Protein AF-J9C222-F1 (afdb_monomer_lite)

Foldseek 3Di:
DLCCLVVQDVDNPPVSSVVSLVPHPNVDDCVPDPPPDDQWDWDWDADPVRDIDIDIHHNDDPDDWDWDWDDDPQWIWIDTVVQQWIWIAGNVVRDIDIDHHDFDPDDSSCVVVVVVVVVVVCVPDPDNVPPPPDDDD

Structure (mmCIF, N/CA/C/O backbone):
data_AF-J9C222-F1
#
_entry.id   AF-J9C222-F1
#
loop_
_atom_site.group_PDB
_atom_site.id
_atom_site.type_symbol
_atom_site.label_atom_id
_atom_site.label_alt_id
_atom_site.label_comp_id
_atom_site.label_asym_id
_atom_site.label_entity_id
_atom_site.label_seq_id
_atom_site.pdbx_PDB_ins_code
_atom_site.Cartn_x
_atom_site.Cartn_y
_atom_site.Cartn_z
_atom_site.occupancy
_atom_site.B_iso_or_equiv
_atom_site.auth_seq_id
_atom_site.auth_comp_id
_atom_site.auth_asym_id
_atom_site.auth_atom_id
_atom_site.pdbx_PDB_model_num
ATOM 1 N N . MET A 1 1 ? 24.509 1.680 -9.969 1.00 52.19 1 MET A N 1
ATOM 2 C CA . MET A 1 1 ? 23.381 1.405 -10.877 1.00 52.19 1 MET A CA 1
ATOM 3 C C . MET A 1 1 ? 22.336 0.678 -10.052 1.00 52.19 1 MET A C 1
ATOM 5 O O . MET A 1 1 ? 22.665 -0.289 -9.384 1.00 52.19 1 MET A O 1
ATOM 9 N N . ASP A 1 2 ? 21.134 1.211 -10.018 1.00 63.94 2 ASP A N 1
ATOM 10 C CA . ASP A 1 2 ? 19.956 0.860 -9.214 1.00 63.94 2 ASP A CA 1
ATOM 11 C C . ASP A 1 2 ? 19.254 -0.453 -9.626 1.00 63.94 2 ASP A C 1
ATOM 13 O O . ASP A 1 2 ? 18.142 -0.732 -9.198 1.00 63.94 2 ASP A O 1
ATOM 17 N N . GLY A 1 3 ? 19.915 -1.306 -10.417 1.00 73.25 3 GLY A N 1
ATOM 18 C CA . GLY A 1 3 ? 19.448 -2.661 -10.739 1.00 73.25 3 GLY A CA 1
ATOM 19 C C . GLY A 1 3 ? 18.336 -2.743 -11.792 1.00 73.25 3 GLY A C 1
ATOM 20 O O . GLY A 1 3 ? 18.165 -3.800 -12.389 1.00 73.25 3 GLY A O 1
ATOM 21 N N . PHE A 1 4 ? 17.651 -1.643 -12.113 1.00 81.50 4 PHE A N 1
ATOM 22 C CA . PHE A 1 4 ? 16.553 -1.625 -13.092 1.00 81.50 4 PHE A CA 1
ATOM 23 C C . PHE A 1 4 ? 16.938 -2.098 -14.498 1.00 81.50 4 PHE A C 1
ATOM 25 O O . PHE A 1 4 ? 16.095 -2.609 -15.226 1.00 81.50 4 PHE A O 1
ATOM 32 N N . VAL A 1 5 ? 18.214 -1.997 -14.878 1.00 88.50 5 VAL A N 1
ATOM 33 C CA . VAL A 1 5 ? 18.709 -2.514 -16.165 1.00 88.50 5 VAL A CA 1
ATOM 34 C C . VAL A 1 5 ? 18.443 -4.017 -16.340 1.00 88.50 5 VAL A C 1
ATOM 36 O O . VAL A 1 5 ? 18.181 -4.462 -17.456 1.00 88.50 5 VAL A O 1
ATOM 39 N N . TYR A 1 6 ? 18.401 -4.780 -15.242 1.00 89.69 6 TYR A N 1
ATOM 40 C CA . TYR A 1 6 ? 18.097 -6.211 -15.267 1.00 89.69 6 TYR A CA 1
ATOM 41 C C . TYR A 1 6 ? 16.629 -6.515 -15.576 1.00 89.69 6 TYR A C 1
ATOM 43 O O . TYR A 1 6 ? 16.326 -7.616 -16.026 1.00 89.69 6 TYR A O 1
ATOM 51 N N . ALA A 1 7 ? 15.721 -5.548 -15.392 1.00 89.81 7 ALA A N 1
ATOM 52 C CA . ALA A 1 7 ? 14.343 -5.685 -15.855 1.00 89.81 7 ALA A CA 1
ATOM 53 C C . ALA A 1 7 ? 14.258 -5.639 -17.389 1.00 89.81 7 ALA A C 1
ATOM 55 O O . ALA A 1 7 ? 13.348 -6.220 -17.966 1.00 89.81 7 ALA A O 1
ATOM 56 N N . VAL A 1 8 ? 15.210 -4.968 -18.050 1.00 92.06 8 VAL A N 1
ATOM 57 C CA . VAL A 1 8 ? 15.247 -4.812 -19.511 1.00 92.06 8 VAL A CA 1
ATOM 58 C C . VAL A 1 8 ? 16.017 -5.954 -20.178 1.00 92.06 8 VAL A C 1
ATOM 60 O O . VAL A 1 8 ? 15.603 -6.459 -21.223 1.00 92.06 8 VAL A O 1
ATOM 63 N N . SER A 1 9 ? 17.149 -6.362 -19.597 1.00 91.81 9 SER A N 1
ATOM 64 C CA . SER A 1 9 ? 18.003 -7.418 -20.144 1.00 91.81 9 SER A CA 1
ATOM 65 C C . SER A 1 9 ? 18.839 -8.092 -19.055 1.00 91.81 9 SER A C 1
ATOM 67 O O . SER A 1 9 ? 19.433 -7.419 -18.217 1.00 91.81 9 SER A O 1
ATOM 69 N N . ALA A 1 10 ? 18.952 -9.423 -19.111 1.00 91.44 10 ALA A N 1
ATOM 70 C CA . ALA A 1 10 ? 19.891 -10.176 -18.273 1.00 91.44 10 ALA A CA 1
ATOM 71 C C . ALA A 1 10 ? 21.360 -9.887 -18.641 1.00 91.44 10 ALA A C 1
ATOM 73 O O . ALA A 1 10 ? 22.228 -9.885 -17.771 1.00 91.44 10 ALA A O 1
ATOM 74 N N . ASP A 1 11 ? 21.627 -9.616 -19.924 1.00 92.69 11 ASP A N 1
ATOM 75 C CA . ASP A 1 11 ? 22.908 -9.095 -20.404 1.00 92.69 11 ASP A CA 1
ATOM 76 C C . ASP A 1 11 ? 22.855 -7.565 -20.397 1.00 92.69 11 ASP A C 1
ATOM 78 O O . ASP A 1 11 ? 22.132 -6.948 -21.183 1.00 92.69 11 ASP A O 1
ATOM 82 N N . ILE A 1 12 ? 23.615 -6.964 -19.486 1.00 92.25 12 ILE A N 1
ATOM 83 C CA . ILE A 1 12 ? 23.615 -5.521 -19.235 1.00 92.25 12 ILE A CA 1
ATOM 84 C C . ILE A 1 12 ? 24.651 -4.761 -20.075 1.00 92.25 12 ILE A C 1
ATOM 86 O O . ILE A 1 12 ? 24.914 -3.586 -19.802 1.00 92.25 12 ILE A O 1
ATOM 90 N N . SER A 1 13 ? 25.258 -5.405 -21.082 1.00 94.38 13 SER A N 1
ATOM 91 C CA . SER A 1 13 ? 26.060 -4.695 -22.083 1.00 94.38 13 SER A CA 1
ATOM 92 C C . SER A 1 13 ? 25.214 -3.621 -22.767 1.00 94.38 13 SER A C 1
ATOM 94 O O . SER A 1 13 ? 24.013 -3.786 -23.004 1.00 94.38 13 SER A O 1
ATOM 96 N N . ARG A 1 14 ? 25.841 -2.482 -23.075 1.00 94.12 14 ARG A N 1
ATOM 97 C CA . ARG A 1 14 ? 25.151 -1.331 -23.670 1.00 94.12 14 ARG A CA 1
ATOM 98 C C . ARG A 1 14 ? 24.433 -1.731 -24.955 1.00 94.12 14 ARG A C 1
ATOM 100 O O . ARG A 1 14 ? 23.297 -1.314 -25.162 1.00 94.12 14 ARG A O 1
ATOM 107 N N . GLU A 1 15 ? 25.088 -2.533 -25.789 1.00 96.19 15 GLU A N 1
ATOM 108 C CA . GLU A 1 15 ? 24.539 -3.025 -27.047 1.00 96.19 15 GLU A CA 1
ATOM 109 C C . GLU A 1 15 ? 23.250 -3.817 -26.812 1.00 96.19 15 GLU A C 1
ATOM 111 O O . GLU A 1 15 ? 22.240 -3.542 -27.458 1.00 96.19 15 GLU A O 1
ATOM 116 N N . LYS A 1 16 ? 23.243 -4.743 -25.843 1.00 94.81 16 LYS A N 1
ATOM 117 C CA . LYS A 1 16 ? 22.072 -5.582 -25.562 1.00 94.81 16 LYS A CA 1
ATOM 118 C C . LYS A 1 16 ? 20.929 -4.827 -24.916 1.00 94.81 16 LYS A C 1
ATOM 120 O O . LYS A 1 16 ? 19.775 -5.054 -25.273 1.00 94.81 16 LYS A O 1
ATOM 125 N N . VAL A 1 17 ? 21.226 -3.899 -24.013 1.00 95.12 17 VAL A N 1
ATOM 126 C CA . VAL A 1 17 ? 20.195 -3.043 -23.418 1.00 95.12 17 VAL A CA 1
ATOM 127 C C . VAL A 1 17 ? 19.541 -2.173 -24.491 1.00 95.12 17 VAL A C 1
ATOM 129 O O . VAL A 1 17 ? 18.316 -2.105 -24.538 1.00 95.12 17 VAL A O 1
ATOM 132 N N . LEU A 1 18 ? 20.322 -1.554 -25.383 1.00 95.38 18 LEU A N 1
ATOM 133 C CA . LEU A 1 18 ? 19.775 -0.741 -26.474 1.00 95.38 18 LEU A CA 1
ATOM 134 C C . LEU A 1 18 ? 18.946 -1.578 -27.453 1.00 95.38 18 LEU A C 1
ATOM 136 O O . LEU A 1 18 ? 17.839 -1.169 -27.781 1.00 95.38 18 LEU A O 1
ATOM 140 N N . GLU A 1 19 ? 19.418 -2.769 -27.832 1.00 95.81 19 GLU A N 1
ATOM 141 C CA . GLU A 1 19 ? 18.658 -3.712 -28.666 1.00 95.81 19 GLU A CA 1
ATOM 142 C C . GLU A 1 19 ? 17.286 -4.039 -28.038 1.00 95.81 19 GLU A C 1
ATOM 144 O O . GLU A 1 19 ? 16.257 -4.027 -28.717 1.00 95.81 19 GLU A O 1
ATOM 149 N N . LYS A 1 20 ? 17.245 -4.288 -26.719 1.00 95.12 20 LYS A N 1
ATOM 150 C CA . LYS A 1 20 ? 16.002 -4.582 -25.983 1.00 95.12 20 LYS A CA 1
ATOM 151 C C . LYS A 1 20 ? 15.097 -3.373 -25.795 1.00 95.12 20 LYS A C 1
ATOM 153 O O . LYS A 1 20 ? 13.881 -3.548 -25.751 1.00 95.12 20 LYS A O 1
ATOM 158 N N . LEU A 1 21 ? 15.650 -2.171 -25.688 1.00 94.06 21 LEU A N 1
ATOM 159 C CA . LEU A 1 21 ? 14.849 -0.950 -25.677 1.00 94.06 21 LEU A CA 1
ATOM 160 C C . LEU A 1 21 ? 14.250 -0.685 -27.063 1.00 94.06 21 LEU A C 1
ATOM 162 O O . LEU A 1 21 ? 13.070 -0.374 -27.160 1.00 94.06 21 LEU A O 1
ATOM 166 N N . GLU A 1 22 ? 15.024 -0.850 -28.134 1.00 95.31 22 GLU A N 1
ATOM 167 C CA . GLU A 1 22 ? 14.580 -0.539 -29.495 1.00 95.31 22 GLU A CA 1
ATOM 168 C C . GLU A 1 22 ? 13.523 -1.520 -30.018 1.00 95.31 22 GLU A C 1
ATOM 170 O O . GLU A 1 22 ? 12.548 -1.110 -30.649 1.00 95.31 22 GLU A O 1
ATOM 175 N N . HIS A 1 23 ? 13.695 -2.816 -29.749 1.00 93.94 23 HIS A N 1
ATOM 176 C CA . HIS A 1 23 ? 12.849 -3.865 -30.328 1.00 93.94 23 HIS A CA 1
ATOM 177 C C . HIS A 1 23 ? 11.977 -4.603 -29.308 1.00 93.94 23 HIS A C 1
ATOM 179 O O . HIS A 1 23 ? 11.130 -5.412 -29.687 1.00 93.94 23 HIS A O 1
ATOM 185 N N . GLY A 1 24 ? 12.190 -4.367 -28.014 1.00 90.50 24 GLY A N 1
ATOM 186 C CA . GLY A 1 24 ? 11.430 -4.995 -26.940 1.00 90.50 24 GLY A CA 1
ATOM 187 C C . GLY A 1 24 ? 10.292 -4.122 -26.405 1.00 90.50 24 GLY A C 1
ATOM 188 O O . GLY A 1 24 ? 10.088 -2.986 -26.835 1.00 90.50 24 GLY A O 1
ATOM 189 N N . PRO A 1 25 ? 9.539 -4.633 -25.417 1.00 89.25 25 PRO A N 1
ATOM 190 C CA . PRO A 1 25 ? 8.418 -3.901 -24.833 1.00 89.25 25 PRO A CA 1
ATOM 191 C C . PRO A 1 25 ? 8.857 -2.680 -24.006 1.00 89.25 25 PRO A C 1
ATOM 193 O O . PRO A 1 25 ? 8.061 -1.768 -23.806 1.00 89.25 25 PRO A O 1
ATOM 196 N N . TYR A 1 26 ? 10.113 -2.638 -23.550 1.00 89.06 26 TYR A N 1
ATOM 197 C CA . TYR A 1 26 ? 10.599 -1.667 -22.564 1.00 89.06 26 TYR A CA 1
ATOM 198 C C . TYR A 1 26 ? 10.950 -0.278 -23.118 1.00 89.06 26 TYR A C 1
ATOM 200 O O . TYR A 1 26 ? 11.066 0.657 -22.332 1.00 89.06 26 TYR A O 1
ATOM 208 N N . GLY A 1 27 ? 11.122 -0.108 -24.435 1.00 89.06 27 GLY A N 1
ATOM 209 C CA . GLY A 1 27 ? 11.349 1.216 -25.042 1.00 89.06 27 GLY A CA 1
ATOM 210 C C . GLY A 1 27 ? 10.128 1.810 -25.742 1.00 89.06 27 GLY A C 1
ATOM 211 O O . GLY A 1 27 ? 10.226 2.870 -26.363 1.00 89.06 27 GLY A O 1
ATOM 212 N N . ARG A 1 28 ? 8.963 1.160 -25.651 1.00 90.12 28 ARG A N 1
ATOM 213 C CA . ARG A 1 28 ? 7.729 1.679 -26.245 1.00 90.12 28 ARG A CA 1
ATOM 214 C C . ARG A 1 28 ? 7.171 2.823 -25.387 1.00 90.12 28 ARG A C 1
ATOM 216 O O . ARG A 1 28 ? 7.135 2.748 -24.162 1.00 90.12 28 ARG A O 1
ATOM 223 N N . CYS A 1 29 ? 6.697 3.893 -26.026 1.00 87.31 29 CYS A N 1
ATOM 224 C CA . CYS A 1 29 ? 6.049 4.999 -25.317 1.00 87.31 29 CYS A CA 1
ATOM 225 C C . CYS A 1 29 ? 4.700 4.540 -24.749 1.00 87.31 29 CYS A C 1
ATOM 227 O O . CYS A 1 29 ? 3.798 4.236 -25.526 1.00 87.31 29 CYS A O 1
ATOM 229 N N . VAL A 1 30 ? 4.531 4.553 -23.423 1.00 83.75 30 VAL A N 1
ATOM 230 C CA . VAL A 1 30 ? 3.306 4.087 -22.739 1.00 83.75 30 VAL A CA 1
ATOM 231 C C . VAL A 1 30 ? 2.021 4.775 -23.221 1.00 83.75 30 VAL A C 1
ATOM 233 O O . VAL A 1 30 ? 0.973 4.145 -23.243 1.00 83.75 30 VAL A O 1
ATOM 236 N N . PHE A 1 31 ? 2.107 6.022 -23.699 1.00 80.81 31 PHE A N 1
ATOM 237 C CA . PHE A 1 31 ? 0.974 6.783 -24.253 1.00 80.81 31 PHE A CA 1
ATOM 238 C C . PHE A 1 31 ? 0.625 6.431 -25.706 1.00 80.81 31 PHE A C 1
ATOM 240 O O . PHE A 1 31 ? -0.377 6.898 -26.237 1.00 80.81 31 PHE A O 1
ATOM 247 N N . ARG A 1 32 ? 1.486 5.669 -26.386 1.00 85.62 32 ARG A N 1
ATOM 248 C CA . ARG A 1 32 ? 1.291 5.199 -27.768 1.00 85.62 32 ARG A CA 1
ATOM 249 C C . ARG A 1 32 ? 1.235 3.674 -27.857 1.00 85.62 32 ARG A C 1
ATOM 251 O O . ARG A 1 32 ? 1.287 3.125 -28.956 1.00 85.62 32 ARG A O 1
ATOM 258 N N . CYS A 1 33 ? 1.193 2.999 -26.714 1.00 85.38 33 CYS A N 1
ATOM 259 C CA . CYS A 1 33 ? 1.001 1.560 -26.633 1.00 85.38 33 CYS A CA 1
ATOM 260 C C . CYS A 1 33 ? -0.477 1.218 -26.485 1.00 85.38 33 CYS A C 1
ATOM 262 O O . CYS A 1 33 ? -1.314 2.070 -26.212 1.00 85.38 33 CYS A O 1
ATOM 264 N N . ASP A 1 34 ? -0.749 -0.069 -26.601 1.00 85.50 34 ASP A N 1
ATOM 265 C CA . ASP A 1 34 ? -1.976 -0.767 -26.237 1.00 85.50 34 ASP A CA 1
ATOM 266 C C . ASP A 1 34 ? -2.166 -0.872 -24.711 1.00 85.50 34 ASP A C 1
ATOM 268 O O . ASP A 1 34 ? -2.677 -1.870 -24.222 1.00 85.50 34 ASP A O 1
ATOM 272 N N . ASN A 1 35 ? -1.726 0.134 -23.945 1.00 82.75 35 ASN A N 1
ATOM 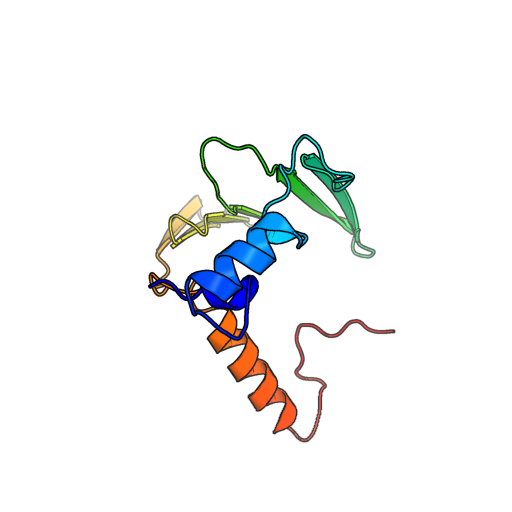273 C CA . ASN A 1 35 ? -1.912 0.135 -22.499 1.00 82.75 35 ASN A CA 1
ATOM 274 C C . ASN A 1 35 ? -3.370 0.480 -22.172 1.00 82.75 35 ASN A C 1
ATOM 276 O O . ASN A 1 35 ? -3.776 1.635 -22.287 1.00 82.75 35 ASN A O 1
ATOM 280 N N . ASP A 1 36 ? -4.136 -0.531 -21.781 1.00 85.56 36 ASP A N 1
ATOM 281 C CA . ASP A 1 36 ? -5.545 -0.451 -21.392 1.00 85.56 36 ASP A CA 1
ATOM 282 C C . ASP A 1 36 ? -5.751 -0.581 -19.872 1.00 85.56 36 ASP A C 1
ATOM 284 O O . ASP A 1 36 ? -6.884 -0.659 -19.392 1.00 85.56 36 ASP A O 1
ATOM 288 N N . VAL A 1 37 ? -4.659 -0.569 -19.101 1.00 88.12 37 VAL A N 1
ATOM 289 C CA . VAL A 1 37 ? -4.705 -0.603 -17.640 1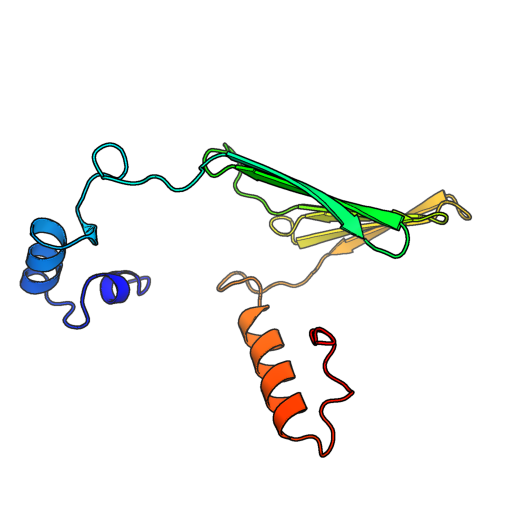.00 88.12 37 VAL A CA 1
ATOM 290 C C . VAL A 1 37 ? -5.270 0.714 -17.114 1.00 88.12 37 VAL A C 1
ATOM 292 O O . VAL A 1 37 ? -4.868 1.799 -17.537 1.00 88.12 37 VAL A O 1
ATOM 295 N N . VAL A 1 38 ? -6.186 0.614 -16.151 1.00 90.56 38 VAL A N 1
ATOM 296 C CA . VAL A 1 38 ? -6.782 1.780 -15.496 1.00 90.56 38 VAL A CA 1
ATOM 297 C C . VAL A 1 38 ? -5.719 2.598 -14.765 1.00 90.56 38 VAL A C 1
ATOM 299 O O . VAL A 1 38 ? -4.934 2.082 -13.972 1.00 90.56 38 VAL A O 1
ATOM 302 N N . ASP A 1 39 ? -5.723 3.900 -15.010 1.00 90.62 39 ASP A N 1
ATOM 303 C CA . ASP A 1 39 ? -4.900 4.869 -14.292 1.00 90.62 39 ASP A CA 1
ATOM 304 C C . ASP A 1 39 ? -5.617 5.421 -13.053 1.00 90.62 39 ASP A C 1
ATOM 306 O O . ASP A 1 39 ? -4.956 5.832 -12.102 1.00 90.62 39 ASP A O 1
ATOM 310 N N . HIS A 1 40 ? -6.952 5.378 -13.035 1.00 93.75 40 HIS A N 1
ATOM 311 C CA . HIS A 1 40 ? -7.803 5.787 -11.925 1.00 93.75 40 HIS A CA 1
ATOM 312 C C . HIS A 1 40 ? -8.841 4.702 -11.647 1.00 93.75 40 HIS A C 1
ATOM 314 O O . HIS A 1 40 ? -9.643 4.354 -12.515 1.00 93.75 40 HIS A O 1
ATOM 320 N N . GLN A 1 41 ? -8.859 4.185 -10.423 1.00 95.75 41 GLN A N 1
ATOM 321 C CA . GLN A 1 41 ? -9.815 3.167 -10.011 1.00 95.75 41 GLN A CA 1
ATOM 322 C C . GLN A 1 41 ? -10.376 3.495 -8.636 1.00 95.75 41 GLN A C 1
ATOM 324 O O . GLN A 1 41 ? -9.632 3.790 -7.703 1.00 95.75 41 GLN A O 1
ATOM 329 N N . VAL A 1 42 ? -11.699 3.415 -8.520 1.00 97.25 42 VAL A N 1
ATOM 330 C CA . VAL A 1 42 ? -12.406 3.491 -7.245 1.00 97.25 42 VAL A CA 1
ATOM 331 C C . VAL A 1 42 ? -13.193 2.202 -7.082 1.00 97.25 42 VAL A C 1
ATOM 333 O O . VAL A 1 42 ? -14.035 1.877 -7.918 1.00 97.25 42 VAL A O 1
ATOM 336 N N . VAL A 1 43 ? -12.909 1.471 -6.011 1.00 97.75 43 VAL A N 1
ATOM 337 C CA . VAL A 1 43 ? -13.603 0.237 -5.639 1.00 97.75 43 VAL A CA 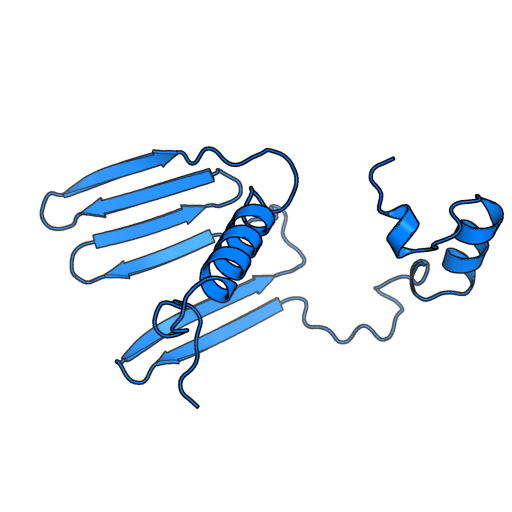1
ATOM 338 C C . VAL A 1 43 ? -14.270 0.460 -4.291 1.00 97.75 43 VAL A C 1
ATOM 340 O O . VAL A 1 43 ? -13.635 0.941 -3.353 1.00 97.75 43 VAL A O 1
ATOM 343 N N . GLN A 1 44 ? -15.547 0.108 -4.191 1.00 97.94 44 GLN A N 1
ATOM 344 C CA . GLN A 1 44 ? -16.276 0.059 -2.928 1.00 97.94 44 GLN A CA 1
ATOM 345 C C . GLN A 1 44 ? -16.725 -1.375 -2.686 1.00 97.94 44 GLN A C 1
ATOM 347 O O . GLN A 1 44 ? -17.227 -2.031 -3.596 1.00 97.94 44 GLN A O 1
ATOM 352 N N . MET A 1 45 ? -16.497 -1.859 -1.472 1.00 97.94 45 MET A N 1
ATOM 353 C CA . MET A 1 45 ? -16.768 -3.230 -1.061 1.00 97.94 45 MET A CA 1
ATOM 354 C C . MET A 1 45 ? -17.583 -3.214 0.226 1.00 97.94 45 MET A C 1
ATOM 356 O O . MET A 1 45 ? -17.306 -2.419 1.126 1.00 97.94 45 MET A O 1
ATOM 360 N N . GLU A 1 46 ? -18.548 -4.118 0.313 1.00 97.81 46 GLU A N 1
ATOM 361 C CA . GLU A 1 46 ? -19.252 -4.475 1.540 1.00 97.81 46 GLU A CA 1
ATOM 362 C C . GLU A 1 46 ? -18.890 -5.926 1.864 1.00 97.81 46 GLU A C 1
ATOM 364 O O . GLU A 1 46 ? -18.954 -6.793 0.994 1.00 97.81 46 GLU A O 1
ATOM 369 N N . PHE A 1 47 ? -18.442 -6.168 3.091 1.00 95.56 47 PHE A N 1
ATOM 370 C CA . PHE A 1 47 ? -18.124 -7.501 3.596 1.00 95.56 47 PHE A CA 1
ATOM 371 C C . PHE A 1 47 ? -19.352 -8.111 4.285 1.00 95.56 47 PHE A C 1
ATOM 373 O O . PHE A 1 47 ? -20.212 -7.381 4.775 1.00 95.56 47 PHE A O 1
ATOM 380 N N . ASP A 1 48 ? -19.405 -9.440 4.421 1.00 96.69 48 ASP A N 1
ATOM 381 C CA . ASP A 1 48 ? -20.530 -10.157 5.056 1.00 96.69 48 ASP A CA 1
ATOM 382 C C . ASP A 1 48 ? -20.824 -9.698 6.495 1.00 96.69 48 ASP A C 1
ATOM 384 O O . ASP A 1 48 ? -21.956 -9.758 6.978 1.00 96.69 48 ASP A O 1
ATOM 388 N N . ASN A 1 49 ? -19.804 -9.195 7.194 1.00 95.62 49 ASN A N 1
ATOM 389 C CA . ASN A 1 49 ? -19.932 -8.613 8.528 1.00 95.62 49 ASN A CA 1
ATOM 390 C C . ASN A 1 49 ? -20.326 -7.120 8.517 1.00 95.62 49 ASN A C 1
ATOM 392 O O . ASN A 1 49 ? -20.190 -6.457 9.545 1.00 95.62 49 ASN A O 1
ATOM 396 N N . GLN A 1 50 ? -20.797 -6.600 7.379 1.00 96.44 50 GLN A N 1
ATOM 397 C CA . GLN A 1 50 ? -21.239 -5.217 7.147 1.00 96.44 50 GLN A CA 1
ATOM 398 C C . GLN A 1 50 ? -20.134 -4.158 7.281 1.00 96.44 50 GLN A C 1
ATOM 400 O O . GLN A 1 50 ? -20.414 -2.958 7.313 1.00 96.44 50 GLN A O 1
ATOM 405 N N . VAL A 1 51 ? -18.862 -4.564 7.348 1.00 97.06 51 VAL A N 1
ATOM 406 C CA . VAL A 1 51 ? -17.756 -3.618 7.187 1.00 97.06 51 VAL A CA 1
ATOM 407 C C . VAL A 1 51 ? -17.749 -3.138 5.740 1.00 97.06 51 VAL A C 1
ATOM 409 O O . VAL A 1 51 ? -17.880 -3.931 4.813 1.00 97.06 51 VAL A O 1
ATOM 412 N N . THR A 1 52 ? -17.560 -1.839 5.538 1.00 98.00 52 THR A N 1
ATOM 413 C CA . THR A 1 52 ? -17.381 -1.255 4.206 1.00 98.00 52 THR A CA 1
ATOM 414 C C . THR A 1 52 ? -15.931 -0.849 4.001 1.00 98.00 52 THR A C 1
ATOM 416 O O . THR A 1 52 ? -15.322 -0.266 4.901 1.00 98.00 52 THR A O 1
ATOM 419 N N . ALA A 1 53 ? -15.392 -1.076 2.807 1.00 97.62 53 ALA A N 1
ATOM 420 C CA . ALA A 1 53 ? -14.081 -0.578 2.412 1.00 97.62 53 ALA A CA 1
ATOM 421 C C . ALA A 1 53 ? -14.166 0.196 1.097 1.00 97.62 53 ALA A C 1
ATOM 423 O O . ALA A 1 53 ? -14.834 -0.222 0.153 1.00 97.62 53 ALA A O 1
ATOM 424 N N . SER A 1 54 ? -13.443 1.311 1.029 1.00 97.88 54 SER A N 1
ATOM 425 C CA . SER A 1 54 ? -13.240 2.079 -0.195 1.00 97.88 54 SER A CA 1
ATOM 426 C C . SER A 1 54 ? -11.757 2.111 -0.531 1.00 97.88 54 SER A C 1
ATOM 428 O O . SER A 1 54 ? -10.947 2.520 0.304 1.00 97.88 54 SER A O 1
ATOM 430 N N . MET A 1 55 ? -11.407 1.727 -1.752 1.00 97.12 55 MET A N 1
ATOM 431 C CA . MET A 1 55 ? -10.055 1.834 -2.281 1.00 97.12 55 MET A CA 1
ATOM 432 C C . MET A 1 55 ? -10.063 2.786 -3.470 1.00 97.12 55 MET A C 1
ATOM 434 O O . MET A 1 55 ? -10.792 2.568 -4.435 1.00 97.12 55 MET A O 1
ATOM 438 N N . THR A 1 56 ? -9.224 3.816 -3.399 1.00 96.25 56 THR A N 1
ATOM 439 C CA . THR A 1 56 ? -8.988 4.751 -4.499 1.00 96.25 56 THR A CA 1
ATOM 440 C C . THR A 1 56 ? -7.529 4.660 -4.907 1.00 96.25 56 THR A C 1
ATOM 442 O O . THR A 1 56 ? -6.638 4.839 -4.080 1.00 96.25 56 THR A O 1
ATOM 445 N N . MET A 1 57 ? -7.293 4.401 -6.186 1.00 96.12 57 MET A N 1
ATOM 446 C CA . MET A 1 57 ? -5.972 4.357 -6.798 1.00 96.12 57 MET A CA 1
ATOM 447 C C . MET A 1 57 ? -5.922 5.371 -7.937 1.00 96.12 57 MET A C 1
ATOM 449 O O . MET A 1 57 ? -6.845 5.438 -8.747 1.00 96.12 57 MET A O 1
ATOM 453 N N . CYS A 1 58 ? -4.840 6.144 -8.000 1.00 94.25 58 CYS A N 1
ATOM 454 C CA . CYS A 1 58 ? -4.548 7.057 -9.096 1.00 94.25 58 CYS A CA 1
ATOM 455 C C . CYS A 1 58 ? -3.051 6.995 -9.417 1.00 94.25 58 CYS A C 1
ATOM 457 O O . CYS A 1 58 ? -2.226 7.209 -8.530 1.00 94.25 58 CYS A O 1
ATOM 459 N N . ALA A 1 59 ? -2.701 6.705 -10.669 1.00 89.94 59 ALA A N 1
ATOM 460 C CA . ALA A 1 59 ? -1.315 6.646 -11.127 1.00 89.94 59 ALA A CA 1
ATOM 461 C C . ALA A 1 59 ? -0.688 8.042 -11.303 1.00 89.94 59 ALA A C 1
ATOM 463 O O . ALA A 1 59 ? 0.527 8.198 -11.184 1.00 89.94 59 ALA A O 1
ATOM 464 N N . PHE A 1 60 ? -1.506 9.060 -11.587 1.00 87.50 60 PHE A N 1
ATOM 465 C CA . PHE A 1 60 ? -1.052 10.408 -11.927 1.00 87.50 60 PHE A CA 1
ATOM 466 C C . PHE A 1 60 ? -1.346 11.405 -10.806 1.00 87.50 60 PHE A C 1
ATOM 468 O O . PHE A 1 60 ? -2.248 12.238 -10.895 1.00 87.50 60 PHE A O 1
ATOM 475 N N . THR A 1 61 ? -0.548 11.344 -9.743 1.00 89.12 61 THR A N 1
ATOM 476 C CA . THR A 1 61 ? -0.628 12.272 -8.610 1.00 89.12 61 THR A CA 1
ATOM 477 C C . THR A 1 61 ? 0.641 13.116 -8.488 1.00 89.12 61 THR A C 1
ATOM 479 O O . THR A 1 61 ? 1.732 12.704 -8.875 1.00 89.12 61 THR A O 1
ATOM 482 N N . ALA A 1 62 ? 0.515 14.323 -7.927 1.00 92.50 62 ALA A N 1
ATOM 483 C CA . ALA A 1 62 ? 1.676 15.166 -7.622 1.00 92.50 62 ALA A CA 1
ATOM 484 C C . ALA A 1 62 ? 2.525 14.593 -6.472 1.00 92.50 62 ALA A C 1
ATOM 486 O O . ALA A 1 62 ? 3.731 14.824 -6.409 1.00 92.50 62 ALA A O 1
ATOM 487 N N . VAL A 1 63 ? 1.885 13.849 -5.566 1.00 90.62 63 VAL A N 1
ATOM 488 C CA . VAL A 1 63 ? 2.513 13.154 -4.441 1.00 90.62 63 VAL A CA 1
ATOM 489 C C . VAL A 1 63 ? 2.131 11.682 -4.541 1.00 90.62 63 VAL A C 1
ATOM 491 O O . VAL A 1 63 ? 0.949 11.342 -4.493 1.00 90.62 63 VAL A O 1
ATOM 494 N N . CYS A 1 64 ? 3.125 10.815 -4.722 1.00 90.31 64 CYS A N 1
ATOM 495 C CA . CYS A 1 64 ? 2.930 9.370 -4.715 1.00 90.31 64 CYS A CA 1
ATOM 496 C C . CYS A 1 64 ? 2.916 8.901 -3.261 1.00 90.31 64 CYS A C 1
ATOM 498 O O . CYS A 1 64 ? 3.976 8.829 -2.643 1.00 90.31 64 CYS A O 1
ATOM 500 N N . GLU A 1 65 ? 1.726 8.650 -2.714 1.00 92.75 65 GLU A N 1
ATOM 501 C CA . GLU A 1 65 ? 1.563 8.181 -1.341 1.00 92.75 65 GLU A CA 1
ATOM 502 C C . GLU A 1 65 ? 0.507 7.081 -1.193 1.00 92.75 65 GLU A C 1
ATOM 504 O O . GLU A 1 65 ? -0.403 6.934 -2.008 1.00 92.75 65 GLU A O 1
ATOM 509 N N . ARG A 1 66 ? 0.644 6.303 -0.122 1.00 94.44 66 ARG A N 1
ATOM 510 C CA . ARG A 1 66 ? -0.261 5.254 0.330 1.00 94.44 66 ARG A CA 1
ATOM 511 C C . ARG A 1 66 ? -0.753 5.634 1.714 1.00 94.44 66 ARG A C 1
ATOM 513 O O . ARG A 1 66 ? 0.006 5.689 2.687 1.00 94.44 66 ARG A O 1
ATOM 520 N N . THR A 1 67 ? -2.049 5.886 1.796 1.00 96.69 67 THR A N 1
ATOM 521 C CA . THR A 1 67 ? -2.727 6.242 3.037 1.00 96.69 67 THR A CA 1
ATOM 522 C C . THR A 1 67 ? -3.787 5.204 3.372 1.00 96.69 67 THR A C 1
ATOM 524 O O . THR A 1 67 ? -4.320 4.524 2.496 1.00 96.69 67 THR A O 1
ATOM 527 N N . ILE A 1 68 ? -4.066 5.051 4.663 1.00 97.62 68 ILE A N 1
ATOM 528 C CA . ILE A 1 68 ? -5.112 4.161 5.162 1.00 97.62 68 ILE A CA 1
ATOM 529 C C . ILE A 1 68 ? -5.872 4.859 6.281 1.00 97.62 68 ILE A C 1
ATOM 531 O O . ILE A 1 68 ? -5.268 5.494 7.142 1.00 97.6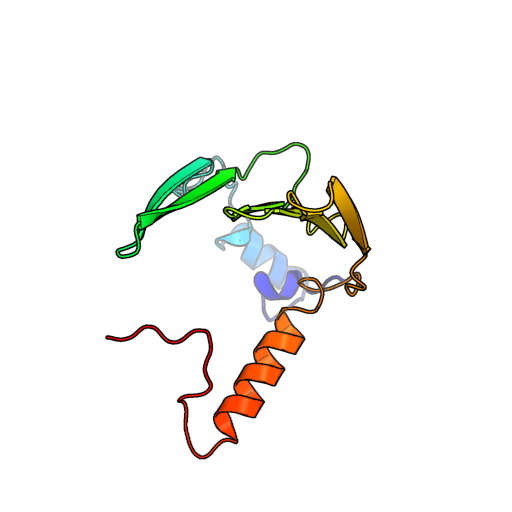2 68 ILE A O 1
ATOM 535 N N . THR A 1 69 ? -7.191 4.707 6.285 1.00 98.31 69 THR A N 1
ATOM 536 C CA . THR A 1 69 ? -8.050 5.192 7.364 1.00 98.31 69 THR A CA 1
ATOM 537 C C . THR A 1 69 ? -8.928 4.045 7.834 1.00 98.31 69 THR A C 1
ATOM 539 O O . THR A 1 69 ? -9.749 3.536 7.076 1.00 98.31 69 THR A O 1
ATOM 542 N N . LEU A 1 70 ? -8.757 3.644 9.090 1.00 98.12 70 LEU A N 1
ATOM 543 C CA . LEU A 1 70 ? -9.583 2.644 9.756 1.00 98.12 70 LEU A CA 1
ATOM 544 C C . LEU A 1 70 ? -10.499 3.360 10.742 1.00 98.12 70 LEU A C 1
ATOM 546 O O . LEU A 1 70 ? -10.030 4.082 11.622 1.00 98.12 70 LEU A O 1
ATOM 550 N N . MET A 1 71 ? -11.805 3.170 10.589 1.00 98.06 71 MET A N 1
ATOM 551 C CA . MET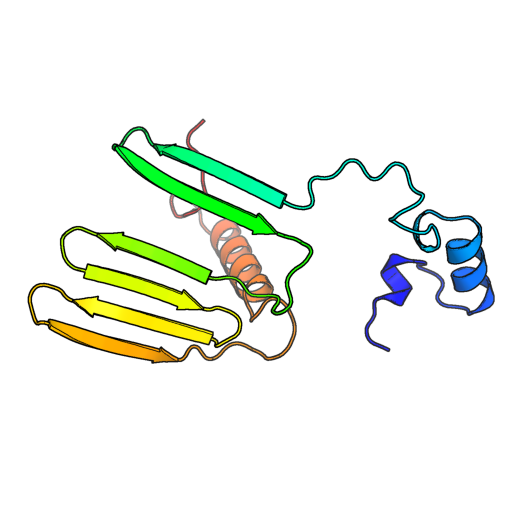 A 1 71 ? -12.823 3.823 11.409 1.00 98.06 71 MET A CA 1
ATOM 552 C C . MET A 1 71 ? -13.549 2.768 12.230 1.00 98.06 71 MET A C 1
ATOM 554 O O . MET A 1 71 ? -14.092 1.811 11.683 1.00 98.06 71 MET A O 1
ATOM 558 N N . GLY A 1 72 ? -13.547 2.941 13.547 1.00 97.25 72 GLY A N 1
ATOM 559 C CA . GLY A 1 72 ? -14.235 2.067 14.482 1.00 97.25 72 GLY A CA 1
ATOM 560 C C . GLY A 1 72 ? -15.164 2.852 15.397 1.00 97.25 72 GLY A C 1
ATOM 561 O O . GLY A 1 72 ? -15.169 4.079 15.441 1.00 97.25 72 GLY A O 1
ATOM 562 N N . THR A 1 73 ? -15.944 2.128 16.192 1.00 97.00 73 THR A N 1
ATOM 563 C CA . THR A 1 73 ? -16.917 2.731 17.116 1.00 97.00 73 THR A CA 1
ATOM 564 C C . THR A 1 73 ? -16.271 3.437 18.312 1.00 97.00 73 THR A C 1
ATOM 566 O O . THR A 1 73 ? -16.922 4.242 18.970 1.00 97.00 73 THR A O 1
ATOM 569 N N . ARG A 1 74 ? -15.003 3.133 18.617 1.00 97.50 74 ARG A N 1
ATOM 570 C CA . ARG A 1 74 ? -14.255 3.683 19.765 1.00 97.50 74 ARG A CA 1
ATOM 571 C C . ARG A 1 74 ? -13.065 4.548 19.371 1.00 97.50 74 ARG A C 1
ATOM 573 O O . ARG A 1 74 ? -12.370 5.054 20.246 1.00 97.50 74 ARG A O 1
ATOM 580 N N . GLY A 1 75 ? -12.808 4.689 18.079 1.00 98.12 75 GLY A N 1
ATOM 581 C CA . GLY A 1 75 ? -11.644 5.420 17.627 1.00 98.12 75 GLY A CA 1
ATOM 582 C C . GLY A 1 75 ? -11.393 5.309 16.139 1.00 98.12 75 GLY A C 1
ATOM 583 O O . GLY A 1 75 ? -12.116 4.637 15.399 1.00 98.12 75 GLY A O 1
ATOM 584 N N . GLN A 1 76 ? -10.320 5.965 15.730 1.00 98.44 76 GLN A N 1
ATOM 585 C CA . GLN A 1 76 ? -9.856 6.031 14.356 1.00 98.44 76 GLN A CA 1
ATOM 586 C C . GLN A 1 76 ? -8.349 5.791 14.313 1.00 98.44 76 GLN A C 1
ATOM 588 O O . GLN A 1 76 ? -7.619 6.205 15.213 1.00 98.44 76 GLN A O 1
ATOM 593 N N . ILE A 1 77 ? -7.888 5.131 13.255 1.00 98.56 77 ILE A N 1
ATOM 594 C CA . ILE A 1 77 ? -6.468 5.023 12.927 1.00 98.56 77 ILE A CA 1
ATOM 595 C C . ILE A 1 77 ? -6.271 5.617 11.538 1.00 98.56 77 ILE A C 1
ATOM 597 O O . ILE A 1 77 ? -6.930 5.193 10.589 1.00 98.56 77 ILE A O 1
ATOM 601 N N . VAL A 1 78 ? -5.356 6.572 11.415 1.00 98.56 78 VAL A N 1
ATOM 602 C CA . VAL A 1 78 ? -4.941 7.152 10.134 1.00 98.56 78 VAL A CA 1
ATOM 603 C C . VAL A 1 78 ? -3.470 6.838 9.921 1.00 98.56 78 VAL A C 1
ATOM 605 O O . VAL A 1 78 ? -2.642 7.149 10.769 1.00 98.56 78 VAL A O 1
ATOM 608 N N . GLY A 1 79 ? -3.134 6.212 8.800 1.00 97.56 79 GLY A N 1
ATOM 609 C CA . GLY A 1 79 ? -1.762 5.895 8.426 1.00 97.56 79 GLY A CA 1
ATOM 610 C C . GLY A 1 79 ? -1.337 6.614 7.155 1.00 97.56 79 GLY A C 1
ATOM 611 O O . GLY A 1 79 ? -2.116 6.727 6.207 1.00 97.56 79 GLY A O 1
ATOM 612 N N . ASN A 1 80 ? -0.082 7.058 7.122 1.00 95.56 80 ASN A N 1
ATOM 613 C CA . ASN A 1 80 ? 0.584 7.541 5.916 1.00 95.56 80 ASN A CA 1
ATOM 614 C C . ASN A 1 80 ? 1.943 6.846 5.803 1.00 95.56 80 ASN A C 1
ATOM 616 O O . ASN A 1 80 ? 2.814 7.005 6.664 1.00 95.56 80 ASN A O 1
ATOM 620 N N . MET A 1 81 ? 2.102 6.037 4.759 1.00 91.88 81 MET A N 1
ATOM 621 C CA . MET A 1 81 ? 3.275 5.185 4.603 1.00 91.88 81 MET A CA 1
ATOM 622 C C . MET A 1 81 ? 4.534 5.997 4.284 1.00 91.88 81 MET A C 1
ATOM 624 O O . MET A 1 81 ? 5.595 5.743 4.850 1.00 91.88 81 MET A O 1
ATOM 628 N N . GLU A 1 82 ? 4.416 7.018 3.444 1.00 90.44 82 GLU A N 1
ATOM 629 C CA . GLU A 1 82 ? 5.520 7.862 2.985 1.00 90.44 82 GLU A CA 1
ATOM 630 C C . GLU A 1 82 ? 6.041 8.769 4.101 1.00 90.44 82 GLU A C 1
ATOM 632 O O . GLU A 1 82 ? 7.237 9.039 4.170 1.00 90.44 82 GLU A O 1
ATOM 637 N N . LYS A 1 83 ? 5.170 9.169 5.032 1.00 92.06 83 LYS A N 1
ATOM 638 C CA . LYS A 1 83 ? 5.558 9.836 6.284 1.00 92.06 83 LYS A CA 1
ATOM 639 C C . LYS A 1 83 ? 5.997 8.855 7.370 1.00 92.06 83 LYS A C 1
ATOM 641 O O . LYS A 1 83 ? 6.562 9.285 8.371 1.00 92.06 83 LYS A O 1
ATOM 646 N N . SER A 1 84 ? 5.751 7.556 7.187 1.00 93.00 84 SER A N 1
ATOM 647 C CA . SER A 1 84 ? 5.972 6.517 8.197 1.00 93.00 84 SER A CA 1
ATOM 648 C C . SER A 1 84 ? 5.287 6.847 9.530 1.00 93.00 84 SER A C 1
ATOM 650 O O . SER A 1 84 ? 5.883 6.708 10.597 1.00 93.00 84 SER A O 1
ATOM 652 N N . THR A 1 85 ? 4.032 7.301 9.479 1.00 95.88 85 THR A N 1
ATOM 653 C CA . THR A 1 85 ? 3.259 7.677 10.672 1.00 95.88 85 THR A CA 1
ATOM 654 C C . THR A 1 85 ? 1.938 6.926 10.776 1.00 95.88 85 THR A C 1
ATOM 656 O O . THR A 1 85 ? 1.287 6.628 9.773 1.00 95.88 85 THR A O 1
ATOM 659 N N . LEU A 1 86 ? 1.530 6.664 12.018 1.00 97.88 86 LEU A N 1
ATOM 660 C CA . LEU A 1 86 ? 0.174 6.282 12.398 1.00 97.88 86 LEU A CA 1
ATOM 661 C C . LEU A 1 86 ? -0.343 7.288 13.428 1.00 97.88 86 LEU A C 1
ATOM 663 O O . LEU A 1 86 ? 0.341 7.560 14.409 1.00 97.88 86 LEU A O 1
ATOM 667 N N . THR A 1 87 ? -1.553 7.791 13.241 1.00 98.44 87 THR A N 1
ATOM 668 C CA . THR A 1 87 ? -2.268 8.615 14.216 1.00 98.44 87 THR A CA 1
ATOM 669 C C . THR A 1 87 ? -3.434 7.805 14.756 1.00 98.44 87 THR A C 1
ATOM 671 O O . THR A 1 87 ? -4.265 7.324 13.986 1.00 98.44 87 THR A O 1
ATOM 674 N N . LEU A 1 88 ? -3.470 7.621 16.073 1.00 98.44 88 LEU A N 1
ATOM 675 C CA . LEU A 1 88 ? -4.516 6.898 16.784 1.00 98.44 88 LEU A CA 1
ATOM 676 C C . LEU A 1 88 ? -5.353 7.906 17.563 1.00 98.44 88 LEU A C 1
ATOM 678 O O . LEU A 1 88 ? -4.814 8.616 18.410 1.00 98.44 88 LEU A O 1
ATOM 682 N N . SER A 1 89 ? -6.656 7.925 17.315 1.00 98.50 89 SER A N 1
ATOM 683 C CA . SER A 1 89 ? -7.611 8.778 18.023 1.00 98.50 89 SER A CA 1
ATOM 684 C C . SER A 1 89 ? -8.550 7.903 18.850 1.00 98.50 89 SER A C 1
ATOM 686 O O . SER A 1 89 ? -9.296 7.099 18.289 1.00 98.50 89 SER A O 1
ATOM 688 N N . ASP A 1 90 ? -8.522 8.050 20.174 1.00 98.06 90 ASP A N 1
ATOM 689 C CA . ASP A 1 90 ? -9.422 7.366 21.110 1.00 98.06 90 ASP A CA 1
ATOM 690 C C . ASP A 1 90 ? -10.608 8.278 21.443 1.00 98.06 90 ASP A C 1
ATOM 692 O O . ASP A 1 90 ? -10.445 9.351 22.025 1.00 98.06 90 ASP A O 1
ATOM 696 N N . PHE A 1 91 ? -11.821 7.853 21.090 1.00 97.81 91 PHE A N 1
ATOM 697 C CA . PHE A 1 91 ? -13.024 8.671 21.275 1.00 97.81 91 PHE A CA 1
ATOM 698 C C . PHE A 1 91 ? -13.545 8.685 22.715 1.00 97.81 91 PHE A C 1
ATOM 700 O O . PHE A 1 91 ? -14.288 9.592 23.079 1.00 97.81 91 PHE A O 1
ATOM 707 N N . LEU A 1 92 ? -13.183 7.699 23.540 1.00 96.75 92 LEU A N 1
ATOM 708 C CA . LEU A 1 92 ? -13.607 7.631 24.940 1.00 96.75 92 LEU A CA 1
ATOM 709 C C . LEU A 1 92 ? -12.796 8.592 25.805 1.00 96.75 92 LEU A C 1
ATOM 711 O O . LEU A 1 92 ? -13.343 9.215 26.713 1.00 96.75 92 LEU A O 1
ATOM 715 N N . THR A 1 93 ? -11.495 8.697 25.534 1.00 97.38 93 THR A N 1
ATOM 716 C CA . THR A 1 93 ? -10.590 9.560 26.306 1.00 97.38 93 THR A CA 1
ATOM 717 C C . THR A 1 93 ? -10.334 10.910 25.641 1.00 97.38 93 THR A C 1
ATOM 719 O O . THR A 1 93 ? -9.896 11.840 26.314 1.00 97.38 93 THR A O 1
ATOM 722 N N . GLY A 1 94 ? -10.594 11.031 24.335 1.00 96.75 94 GLY A N 1
ATOM 723 C CA . GLY A 1 94 ? -10.210 12.189 23.525 1.00 96.75 94 GLY A CA 1
ATOM 724 C C . GLY A 1 94 ? -8.706 12.259 23.241 1.00 96.75 94 GLY A C 1
ATOM 725 O O . GLY A 1 94 ? -8.226 13.278 22.749 1.00 96.75 94 GLY A O 1
ATOM 726 N N . THR A 1 95 ? -7.952 11.208 23.575 1.00 98.06 95 THR A N 1
ATOM 727 C CA . THR A 1 95 ? -6.499 11.176 23.400 1.00 98.06 95 THR A CA 1
ATOM 728 C C . THR A 1 95 ? -6.145 10.914 21.944 1.00 98.06 95 THR A C 1
ATOM 730 O O . THR A 1 95 ? -6.671 9.990 21.323 1.00 98.06 95 THR A O 1
ATOM 733 N N . GLU A 1 96 ? -5.185 11.679 21.430 1.00 98.06 96 GLU A N 1
ATOM 734 C CA . GLU A 1 96 ? -4.537 11.416 20.151 1.00 98.06 96 GLU A CA 1
ATOM 735 C C . GLU A 1 96 ? -3.082 10.997 20.381 1.00 98.06 96 GLU A C 1
ATOM 737 O O . GLU A 1 96 ? -2.372 11.584 21.198 1.00 98.06 96 GLU A O 1
ATOM 742 N N . THR A 1 97 ? -2.637 9.951 19.689 1.00 98.19 97 THR A N 1
ATOM 743 C CA . THR A 1 97 ? -1.262 9.447 19.762 1.00 98.19 97 THR A CA 1
ATOM 744 C C . THR A 1 97 ? -0.689 9.296 18.361 1.00 98.19 97 THR A C 1
ATOM 746 O O . THR A 1 97 ? -1.208 8.525 17.557 1.00 98.19 97 THR A O 1
ATOM 749 N N . GLU A 1 98 ? 0.411 9.996 18.081 1.00 98.06 98 GLU A N 1
ATOM 750 C CA . GLU A 1 98 ? 1.217 9.776 16.877 1.00 98.06 98 GLU A CA 1
ATOM 751 C C . GLU A 1 98 ? 2.289 8.716 17.161 1.00 98.06 98 GLU A C 1
ATOM 753 O O . GLU A 1 98 ? 3.078 8.833 18.100 1.00 98.06 98 GLU A O 1
ATOM 758 N N . ILE A 1 99 ? 2.342 7.691 16.317 1.00 97.12 99 ILE A N 1
ATOM 759 C CA . ILE A 1 99 ? 3.383 6.669 16.297 1.00 97.12 99 ILE A CA 1
ATOM 760 C C . ILE A 1 99 ? 4.206 6.870 15.027 1.00 97.12 99 ILE A C 1
ATOM 762 O O . ILE A 1 99 ? 3.679 6.796 13.916 1.00 97.12 99 ILE A O 1
ATOM 766 N N . ARG A 1 100 ? 5.516 7.075 15.186 1.00 95.25 100 ARG A N 1
ATOM 767 C CA . ARG A 1 100 ? 6.472 7.083 14.072 1.00 95.25 100 ARG A CA 1
ATOM 768 C C . ARG A 1 100 ? 7.061 5.698 13.888 1.00 95.25 100 ARG A C 1
ATOM 770 O O . ARG A 1 100 ? 7.613 5.116 14.819 1.00 95.25 100 ARG A O 1
ATOM 777 N N . LEU A 1 101 ? 6.935 5.181 12.678 1.00 90.62 101 LEU A N 1
ATOM 778 C CA . LEU A 1 101 ? 7.453 3.885 12.286 1.00 90.62 101 LEU A CA 1
ATOM 779 C C . LEU A 1 101 ? 8.896 4.038 11.808 1.00 90.62 101 LEU A C 1
ATOM 781 O O . LEU A 1 101 ? 9.233 4.945 11.051 1.00 90.62 101 LEU A O 1
ATOM 785 N N . HIS A 1 102 ? 9.751 3.112 12.225 1.00 85.38 102 HIS A N 1
ATOM 786 C CA . HIS A 1 102 ? 11.112 3.012 11.715 1.00 85.38 102 HIS A CA 1
ATOM 787 C C . HIS A 1 102 ? 11.126 2.078 10.504 1.00 85.38 102 HIS A C 1
ATOM 789 O O . HIS A 1 102 ? 11.345 0.874 10.636 1.00 85.38 102 HIS A O 1
ATOM 795 N N . ALA A 1 103 ? 10.856 2.637 9.326 1.00 78.12 103 ALA A N 1
ATOM 796 C CA . ALA A 1 103 ? 10.976 1.930 8.059 1.00 78.12 103 ALA A CA 1
ATOM 797 C C . ALA A 1 103 ? 12.386 2.117 7.462 1.00 78.12 103 ALA A C 1
ATOM 799 O O . ALA A 1 103 ? 12.927 3.223 7.508 1.00 78.12 103 ALA A O 1
ATOM 800 N N . PRO A 1 104 ? 12.998 1.072 6.880 1.00 78.81 104 PRO A N 1
ATOM 801 C CA . PRO A 1 104 ? 14.184 1.230 6.043 1.00 78.81 104 PRO A CA 1
ATOM 802 C C . PRO A 1 104 ? 13.914 2.178 4.863 1.00 78.81 104 PRO A C 1
ATOM 804 O O . PRO A 1 104 ? 12.853 2.105 4.249 1.00 78.81 104 PRO A O 1
ATOM 807 N N . GLU A 1 105 ? 14.897 3.007 4.493 1.00 68.81 105 GLU A N 1
ATOM 808 C CA . GLU A 1 105 ? 14.787 3.957 3.365 1.00 68.81 105 GLU A CA 1
ATOM 809 C C . GLU A 1 105 ? 14.704 3.283 1.982 1.00 68.81 105 GLU A C 1
ATOM 811 O O . GLU A 1 105 ? 14.332 3.919 0.999 1.00 68.81 105 GLU A O 1
ATOM 816 N N . LYS A 1 106 ? 15.094 2.007 1.877 1.00 69.88 106 LYS A N 1
ATOM 817 C CA . LYS A 1 106 ? 15.129 1.245 0.621 1.00 69.88 106 LYS A CA 1
ATOM 818 C C . LYS A 1 106 ? 14.261 -0.007 0.703 1.00 69.88 106 LYS A C 1
ATOM 820 O O . LYS A 1 106 ? 14.083 -0.583 1.775 1.00 69.88 106 LYS A O 1
ATOM 825 N N . GLY A 1 107 ? 13.796 -0.459 -0.462 1.00 71.00 107 GLY A N 1
ATOM 826 C CA . GLY A 1 107 ? 12.830 -1.554 -0.584 1.00 71.00 107 GLY A CA 1
ATOM 827 C C . GLY A 1 107 ? 11.411 -1.095 -0.248 1.00 71.00 107 GLY A C 1
ATOM 828 O O . GLY A 1 107 ? 11.165 0.098 -0.069 1.00 71.00 107 GLY A O 1
ATOM 829 N N . HIS A 1 108 ? 10.465 -2.026 -0.133 1.00 79.75 108 HIS A N 1
ATOM 830 C CA . HIS A 1 108 ? 9.088 -1.701 0.248 1.00 79.75 108 HIS A CA 1
ATOM 831 C C . HIS A 1 108 ? 8.948 -1.477 1.764 1.00 79.75 108 HIS A C 1
ATOM 833 O O . HIS A 1 108 ? 8.197 -2.177 2.442 1.00 79.75 108 HIS A O 1
ATOM 839 N N . SER A 1 109 ? 9.714 -0.534 2.326 1.00 81.62 109 SER A N 1
ATOM 840 C CA . SER A 1 109 ? 9.675 -0.149 3.750 1.00 81.62 109 SER A CA 1
ATOM 841 C C . SER A 1 109 ? 9.892 -1.320 4.726 1.00 81.62 109 SER A C 1
ATOM 843 O O . SER A 1 109 ? 9.370 -1.328 5.838 1.00 81.62 109 SER A O 1
ATOM 845 N N . GLY A 1 110 ? 10.663 -2.333 4.314 1.00 85.12 110 GLY A N 1
ATOM 846 C CA . GLY A 1 110 ? 10.912 -3.551 5.095 1.00 85.12 110 GLY A CA 1
ATOM 847 C C . GLY A 1 110 ? 9.787 -4.596 5.050 1.00 85.12 110 GLY A C 1
ATOM 848 O O . GLY A 1 110 ? 9.952 -5.669 5.634 1.00 85.12 110 GLY A O 1
ATOM 849 N N . SER A 1 111 ? 8.686 -4.319 4.339 1.00 86.12 111 SER A N 1
ATOM 850 C CA . SER A 1 111 ? 7.556 -5.241 4.178 1.00 86.12 111 SER A CA 1
ATOM 851 C C . SER A 1 111 ? 7.992 -6.555 3.535 1.00 86.12 111 SER A C 1
ATOM 853 O O . SER A 1 111 ? 7.670 -7.610 4.069 1.00 86.12 111 SER A O 1
ATOM 855 N N . ASP A 1 112 ? 8.804 -6.510 2.471 1.00 88.38 112 ASP A N 1
ATOM 856 C CA . ASP A 1 112 ? 9.276 -7.713 1.764 1.00 88.38 112 ASP A CA 1
ATOM 857 C C . ASP A 1 112 ? 9.985 -8.687 2.717 1.00 88.38 112 ASP A C 1
ATOM 859 O O . ASP A 1 112 ? 9.652 -9.868 2.792 1.00 88.38 112 ASP A O 1
ATOM 863 N N . THR A 1 113 ? 10.922 -8.173 3.520 1.00 87.88 113 THR A N 1
ATOM 864 C CA . THR A 1 113 ? 11.663 -8.971 4.503 1.00 87.88 113 THR A CA 1
ATOM 865 C C . THR A 1 113 ? 10.734 -9.560 5.560 1.00 87.88 113 THR A C 1
ATOM 867 O O . THR A 1 113 ? 10.877 -10.727 5.920 1.00 87.88 113 THR A O 1
ATOM 870 N N . LYS A 1 114 ? 9.780 -8.772 6.073 1.00 87.50 114 LYS A N 1
ATOM 871 C CA . LYS A 1 114 ? 8.841 -9.228 7.107 1.00 87.50 114 LYS A CA 1
ATOM 872 C C . LYS A 1 114 ? 7.836 -10.246 6.570 1.00 87.50 114 LYS A C 1
ATOM 874 O O . LYS A 1 114 ? 7.557 -11.217 7.266 1.00 87.50 114 LYS A O 1
ATOM 879 N N . MET A 1 115 ? 7.357 -10.070 5.340 1.00 89.19 115 MET A N 1
ATOM 880 C CA . MET A 1 115 ? 6.502 -11.040 4.655 1.00 89.19 115 MET A CA 1
ATOM 881 C C . MET A 1 115 ? 7.242 -12.359 4.429 1.00 89.19 115 MET A C 1
ATOM 883 O O . MET A 1 115 ? 6.721 -13.410 4.787 1.00 89.19 115 MET A O 1
ATOM 887 N N . MET A 1 116 ? 8.478 -12.316 3.921 1.00 90.75 116 MET A N 1
ATOM 888 C CA . MET A 1 116 ? 9.278 -13.529 3.715 1.00 90.75 116 MET A CA 1
ATOM 889 C C . MET A 1 116 ? 9.631 -14.231 5.026 1.00 90.75 116 MET A C 1
ATOM 891 O O . MET A 1 116 ? 9.612 -15.458 5.081 1.00 90.75 116 MET A O 1
ATOM 895 N N . HIS A 1 117 ? 9.911 -13.477 6.091 1.00 89.00 117 HIS A N 1
ATOM 896 C CA . HIS A 1 117 ? 10.110 -14.047 7.422 1.00 89.00 117 HIS A CA 1
ATOM 897 C C . HIS A 1 117 ? 8.859 -14.790 7.898 1.00 89.00 117 HIS A C 1
ATOM 899 O O . HIS A 1 117 ? 8.955 -15.960 8.251 1.00 89.00 117 HIS A O 1
ATOM 905 N N . GLY A 1 118 ? 7.688 -14.146 7.824 1.00 88.12 118 GLY A N 1
ATOM 906 C CA . GLY A 1 118 ? 6.419 -14.768 8.203 1.00 88.12 118 GLY A CA 1
ATOM 907 C C . GLY A 1 118 ? 6.087 -16.000 7.359 1.00 88.12 118 GLY A C 1
ATOM 908 O O . GLY A 1 118 ? 5.609 -16.997 7.889 1.00 88.12 118 GLY A O 1
ATOM 909 N N . PHE A 1 119 ? 6.405 -15.974 6.063 1.00 88.19 119 PHE A N 1
ATOM 910 C CA . PHE A 1 119 ? 6.262 -17.137 5.188 1.00 88.19 119 PHE A CA 1
ATOM 911 C C . PHE A 1 119 ? 7.149 -18.310 5.633 1.00 88.19 119 PHE A C 1
ATOM 913 O O . PHE A 1 119 ? 6.663 -19.428 5.774 1.00 88.19 119 PHE A O 1
ATOM 920 N N . VAL A 1 120 ? 8.438 -18.070 5.891 1.00 90.88 120 VAL A N 1
ATOM 921 C CA . VAL A 1 120 ? 9.364 -19.120 6.350 1.00 90.88 120 VAL A CA 1
ATOM 922 C C . VAL A 1 120 ? 8.967 -19.647 7.731 1.00 90.88 120 VAL A C 1
ATOM 924 O O . VAL A 1 120 ? 9.046 -20.848 7.971 1.00 90.88 120 VAL A O 1
ATOM 927 N N . GLU A 1 121 ? 8.516 -18.777 8.635 1.00 88.62 121 GLU A N 1
ATOM 928 C CA . GLU A 1 121 ? 7.984 -19.185 9.939 1.00 88.62 121 GLU A CA 1
ATOM 929 C C . GLU A 1 121 ? 6.756 -20.082 9.800 1.00 88.62 121 GLU A C 1
ATOM 931 O O . GLU A 1 121 ? 6.671 -21.085 10.502 1.00 88.62 121 GLU A O 1
ATOM 936 N N . LEU A 1 122 ? 5.833 -19.754 8.893 1.00 88.19 122 LEU A N 1
ATOM 937 C CA . LEU A 1 122 ? 4.647 -20.564 8.624 1.00 88.19 122 LEU A CA 1
ATOM 938 C C . LEU A 1 122 ? 5.023 -21.942 8.061 1.00 88.19 122 LEU A C 1
ATOM 940 O O . LEU A 1 122 ? 4.494 -22.951 8.509 1.00 88.19 122 LEU A O 1
ATOM 944 N N . MET A 1 123 ? 5.982 -22.000 7.132 1.00 87.19 123 MET A N 1
ATOM 945 C CA . MET A 1 123 ? 6.468 -23.261 6.554 1.00 87.19 123 MET A CA 1
ATOM 946 C C . MET A 1 123 ? 7.163 -24.178 7.570 1.00 87.19 123 MET A C 1
ATOM 948 O O . MET A 1 123 ? 7.254 -25.381 7.338 1.00 87.19 123 MET A O 1
ATOM 952 N N . ASN A 1 124 ? 7.670 -23.620 8.672 1.00 86.88 124 ASN A N 1
ATOM 953 C CA . ASN A 1 124 ? 8.326 -24.369 9.744 1.00 86.88 124 ASN A CA 1
ATOM 954 C C . ASN A 1 124 ? 7.365 -24.804 10.866 1.00 86.88 124 ASN A C 1
ATOM 956 O O . ASN A 1 124 ? 7.817 -25.411 11.836 1.00 86.88 124 ASN A O 1
ATOM 960 N N . GLN A 1 125 ? 6.074 -24.475 10.780 1.00 82.50 125 GLN A N 1
ATOM 961 C CA . GLN A 1 125 ? 5.068 -24.885 11.761 1.00 82.50 125 GLN A CA 1
ATOM 962 C C . GLN A 1 125 ? 4.342 -26.156 11.307 1.00 82.50 125 GLN A C 1
ATOM 964 O O . GLN A 1 125 ? 4.081 -26.347 10.123 1.00 82.50 125 GLN A O 1
ATOM 969 N N . ASP A 1 126 ? 3.962 -27.001 12.269 1.00 71.75 126 ASP A N 1
ATOM 970 C CA . ASP A 1 126 ? 3.225 -28.247 12.004 1.00 71.75 126 ASP A CA 1
ATOM 971 C C . ASP A 1 126 ? 1.757 -28.008 11.582 1.00 71.75 126 ASP A C 1
ATOM 973 O O . ASP A 1 126 ? 1.099 -28.922 11.086 1.00 71.75 126 ASP A O 1
ATOM 977 N N . SER A 1 127 ? 1.233 -26.789 11.768 1.00 67.25 127 SER A N 1
ATOM 978 C CA . SER A 1 127 ? -0.102 -26.369 11.323 1.00 67.25 127 SER A CA 1
ATOM 979 C C . SER A 1 127 ? -0.046 -25.008 10.628 1.00 67.25 127 SER A C 1
ATOM 981 O O . SER A 1 127 ? 0.633 -24.088 11.085 1.00 67.25 127 SER A O 1
ATOM 983 N N . LEU A 1 128 ? -0.813 -24.881 9.542 1.00 66.69 128 LEU A N 1
ATOM 984 C CA . LEU A 1 128 ? -0.990 -23.641 8.782 1.00 66.69 128 LEU A CA 1
ATOM 985 C C . LEU A 1 128 ? -2.072 -22.717 9.378 1.00 66.69 128 LEU A C 1
ATOM 987 O O . LEU A 1 128 ? -2.271 -21.617 8.863 1.00 66.69 128 LEU A O 1
ATOM 991 N N . ASP A 1 129 ? -2.730 -23.115 10.474 1.00 64.06 129 ASP A N 1
ATOM 992 C CA . ASP A 1 129 ? -3.826 -22.360 11.114 1.00 64.06 129 ASP A CA 1
ATOM 993 C C . ASP A 1 129 ? -3.392 -20.988 11.669 1.00 64.06 129 ASP A C 1
ATOM 995 O O . ASP A 1 129 ? -4.220 -20.155 12.032 1.00 64.06 129 ASP A O 1
ATOM 999 N N . SER A 1 130 ? -2.086 -20.722 11.750 1.00 63.34 130 SER A N 1
ATOM 1000 C CA . SER A 1 130 ? -1.534 -19.436 12.192 1.00 63.34 130 SER A CA 1
ATOM 1001 C C . SER A 1 130 ? -1.431 -18.388 11.071 1.00 63.34 130 SER A C 1
ATOM 1003 O O . SER A 1 130 ? -1.109 -17.223 11.340 1.00 63.34 130 SER A O 1
ATOM 1005 N N . GLY A 1 131 ? -1.706 -18.771 9.819 1.00 65.56 131 GLY A N 1
ATOM 1006 C CA . GLY A 1 131 ? -1.654 -17.892 8.655 1.00 65.56 131 GLY A CA 1
ATOM 1007 C C . GLY A 1 131 ? -2.733 -16.805 8.695 1.00 65.56 131 GLY A C 1
ATOM 1008 O O . GLY A 1 131 ? -3.909 -17.067 8.484 1.00 65.56 131 GLY A O 1
ATOM 1009 N N . ARG A 1 132 ? -2.334 -15.544 8.899 1.00 67.69 132 ARG A N 1
ATOM 1010 C CA . ARG A 1 132 ? -3.259 -14.390 9.004 1.00 67.69 132 ARG A CA 1
ATOM 1011 C C . ARG A 1 132 ? -3.81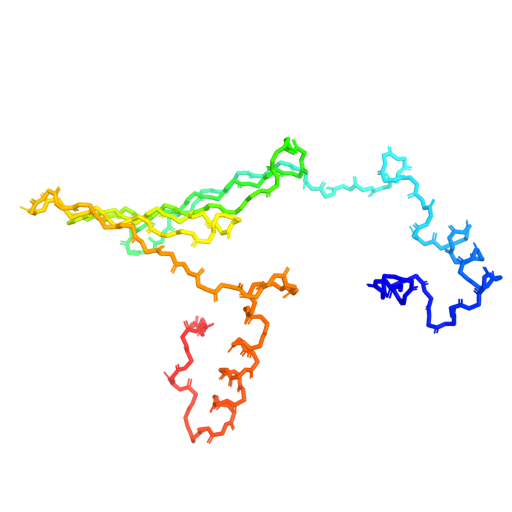7 -13.879 7.670 1.00 67.69 132 ARG A C 1
ATOM 1013 O O . ARG A 1 132 ? -4.562 -12.905 7.657 1.00 67.69 132 ARG A O 1
ATOM 1020 N N . SER A 1 133 ? -3.407 -14.486 6.563 1.00 66.62 133 SER A N 1
ATOM 1021 C CA . SER A 1 133 ? -3.748 -14.088 5.192 1.00 66.62 133 SER A CA 1
ATOM 1022 C C . SER A 1 133 ? -4.402 -15.220 4.395 1.00 66.62 133 SER A C 1
ATOM 1024 O O . SER A 1 133 ? -4.420 -15.169 3.167 1.00 66.62 133 SER A O 1
ATOM 1026 N N . GLY A 1 134 ? -4.887 -16.262 5.076 1.00 60.09 134 GLY A N 1
ATOM 1027 C CA . GLY A 1 134 ? -5.676 -17.317 4.448 1.00 60.09 134 GLY A CA 1
ATOM 1028 C C . GLY A 1 134 ? -7.060 -16.803 4.059 1.00 60.09 134 GLY A C 1
ATOM 1029 O O . GLY A 1 134 ? -7.666 -16.028 4.795 1.00 60.09 134 GLY A O 1
ATOM 1030 N N . ALA A 1 135 ? -7.550 -17.238 2.903 1.00 55.06 135 ALA A N 1
ATOM 1031 C CA . ALA A 1 135 ? -8.966 -17.180 2.580 1.00 55.06 135 ALA A CA 1
ATOM 1032 C C . ALA A 1 135 ? -9.545 -18.574 2.836 1.00 55.06 135 ALA A C 1
ATOM 1034 O O . ALA A 1 135 ? -8.963 -19.566 2.391 1.00 55.06 135 ALA A O 1
ATOM 1035 N N . GLU A 1 136 ? -10.653 -18.649 3.567 1.00 58.34 136 GLU A N 1
ATOM 1036 C CA . GLU A 1 136 ? -11.462 -19.867 3.594 1.00 58.34 136 GLU A CA 1
ATOM 1037 C C . GLU A 1 136 ? -12.054 -20.053 2.188 1.00 58.34 136 GLU A C 1
ATOM 1039 O O . GLU A 1 136 ? -12.576 -19.096 1.608 1.00 58.34 136 GLU A O 1
ATOM 1044 N N . VAL A 1 137 ? -11.887 -21.246 1.610 1.00 43.50 137 VAL A N 1
ATOM 1045 C CA . VAL A 1 137 ? -12.435 -21.620 0.293 1.00 43.50 137 VAL A CA 1
ATOM 1046 C C . VAL A 1 137 ? -13.655 -22.500 0.492 1.00 43.50 137 VAL A C 1
ATOM 1048 O O . VAL A 1 137 ? -13.547 -23.448 1.303 1.00 43.50 137 VAL A O 1
#

pLDDT: mean 88.72, std 11.14, range [43.5, 98.56]

Secondary structure (DSSP, 8-state):
--STHHHH-SS--HHHHHHHHHHSGGGS-GGGS-----SEEEEEEE-TTS-EEEEEEESS-SS---EEEEEETTEEEEEETTTTEEEEEETTT--EEEEE----SSSSTTHHHHHHHHHHHHHTSS-STT-TTPPP-

Radius of gyration: 21.31 Å; chains: 1; bounding box: 47×43×57 Å

Sequence (137 aa):
MDGFVYAVSADISREKVLEKLEHGPYGRCVFRCDNDVVDHQVVQMEFDNQVTASMTMCAFTAVCERTITLMGTRGQIVGNMEKSTLTLSDFLTGTETEIRLHAPEKGHSGSDTKMMHGFVELMNQDSLDSGRSGAEV

Organism: NCBI:txid749906